Protein AF-A0A925A2A9-F1 (afdb_monomer)

Solvent-accessible surface area (backbone atoms only — not comparable to full-atom values): 4955 Å² total; per-residue (Å²): 132,53,73,66,56,53,53,50,52,50,52,53,53,51,48,73,32,84,88,24,45,63,61,54,52,41,52,50,45,62,49,67,77,48,62,85,90,45,54,71,58,48,52,52,51,53,49,52,49,54,51,52,51,51,52,54,48,49,34,45,74,70,64,76,47,90,72,66,61,72,60,50,65,55,44,51,63,51,51,41,56,62,64,68,106

Secondary structure (DSSP, 8-state):
--HHHHHHHHHHHHHHSGGGHHHHHHHHHHHHTS-GGGHHHHHHHHHHHHHHHHHHHHHHHTTSS---HHHHHHHHHHHHHHHT-

Mean predicted aligned error: 5.76 Å

pLDDT: mean 86.79, std 4.68, range [68.31, 95.06]

Structure (mmCIF, N/CA/C/O backbone):
data_AF-A0A925A2A9-F1
#
_entry.id   AF-A0A925A2A9-F1
#
loop_
_atom_site.group_PDB
_atom_site.id
_atom_site.type_symbol
_atom_site.label_atom_id
_atom_site.label_alt_id
_atom_site.label_comp_id
_atom_site.label_asym_id
_atom_site.label_entity_id
_atom_site.label_seq_id
_atom_site.pdbx_PDB_ins_code
_atom_site.Cartn_x
_atom_site.Cartn_y
_atom_site.Cartn_z
_atom_site.occupancy
_atom_site.B_iso_or_equiv
_atom_site.auth_seq_id
_atom_site.auth_comp_id
_atom_site.auth_asym_id
_atom_site.auth_atom_id
_atom_site.pdbx_PDB_model_num
ATOM 1 N N . MET A 1 1 ? 9.719 4.445 24.834 1.00 68.31 1 MET A N 1
ATOM 2 C CA . MET A 1 1 ? 9.403 4.466 23.393 1.00 68.31 1 MET A CA 1
ATOM 3 C C . MET A 1 1 ? 8.242 5.414 23.195 1.00 68.31 1 MET A C 1
ATOM 5 O O . MET A 1 1 ? 7.298 5.363 23.981 1.00 68.31 1 MET A O 1
ATOM 9 N N . GLY A 1 2 ? 8.345 6.327 22.233 1.00 91.19 2 GLY A N 1
ATOM 10 C CA . GLY A 1 2 ? 7.240 7.232 21.915 1.00 91.19 2 GLY A CA 1
ATOM 11 C C . GLY A 1 2 ? 6.079 6.468 21.275 1.00 91.19 2 GLY A C 1
ATOM 12 O O . GLY A 1 2 ? 6.287 5.447 20.628 1.00 91.19 2 GLY A O 1
ATOM 13 N N . GLN A 1 3 ? 4.851 6.964 21.411 1.00 88.62 3 GLN A N 1
ATOM 14 C CA . GLN A 1 3 ? 3.674 6.333 20.797 1.00 88.62 3 GLN A CA 1
ATOM 15 C C . GLN A 1 3 ? 3.807 6.252 19.263 1.00 88.62 3 GLN A C 1
ATOM 17 O O . GLN A 1 3 ? 3.449 5.247 18.659 1.00 88.62 3 GLN A O 1
ATOM 22 N N . PHE A 1 4 ? 4.423 7.268 18.650 1.00 90.44 4 PHE A N 1
ATOM 23 C CA . PHE A 1 4 ? 4.809 7.260 17.237 1.00 90.44 4 PHE A CA 1
ATOM 24 C C . PHE A 1 4 ? 5.778 6.120 16.890 1.00 90.44 4 PHE A C 1
ATOM 26 O O . PHE A 1 4 ? 5.564 5.405 15.920 1.00 90.44 4 PHE A O 1
ATOM 33 N N . GLU A 1 5 ? 6.821 5.932 17.698 1.00 92.12 5 GLU A N 1
ATOM 34 C CA . GLU A 1 5 ? 7.861 4.920 17.479 1.00 92.12 5 GLU A CA 1
ATOM 35 C C . GLU A 1 5 ? 7.288 3.497 17.530 1.00 92.12 5 GLU A C 1
ATOM 37 O O . GLU A 1 5 ? 7.634 2.658 16.701 1.00 92.12 5 GLU A O 1
ATOM 42 N N . LEU A 1 6 ? 6.347 3.256 18.449 1.00 92.38 6 LEU A N 1
ATOM 43 C CA . LEU A 1 6 ? 5.631 1.986 18.572 1.00 92.38 6 LEU A CA 1
ATOM 44 C C . LEU A 1 6 ? 4.807 1.696 17.306 1.00 92.38 6 LEU A C 1
ATOM 46 O O . LEU A 1 6 ? 4.962 0.640 16.694 1.00 92.38 6 LEU A O 1
ATOM 50 N N . TYR A 1 7 ? 3.966 2.640 16.872 1.00 88.19 7 TYR A N 1
ATOM 51 C CA . TYR A 1 7 ? 3.156 2.461 15.661 1.00 88.19 7 TYR A CA 1
ATOM 52 C C . TYR A 1 7 ? 4.002 2.358 14.391 1.00 88.19 7 TYR A C 1
ATOM 54 O O . TYR A 1 7 ? 3.663 1.592 13.492 1.00 88.19 7 TYR A O 1
ATOM 62 N N . PHE A 1 8 ? 5.121 3.079 14.330 1.00 89.38 8 PHE A N 1
ATOM 63 C CA . PHE A 1 8 ? 6.066 2.975 13.227 1.00 89.38 8 PHE A CA 1
ATOM 64 C C . PHE A 1 8 ? 6.675 1.568 13.145 1.00 89.38 8 PHE A C 1
ATOM 66 O O . PHE A 1 8 ? 6.652 0.957 12.079 1.00 89.38 8 PHE A O 1
ATOM 73 N N . GLN A 1 9 ? 7.141 1.009 14.269 1.00 91.00 9 GLN A N 1
ATOM 74 C CA . GLN A 1 9 ? 7.641 -0.371 14.311 1.00 91.00 9 GLN A CA 1
ATOM 75 C C . GLN A 1 9 ? 6.564 -1.401 13.962 1.00 91.00 9 GLN A C 1
ATOM 77 O O . GLN A 1 9 ? 6.843 -2.334 13.214 1.00 91.00 9 GLN A O 1
ATOM 82 N N . LEU A 1 10 ? 5.336 -1.230 14.458 1.00 88.06 10 LEU A N 1
ATOM 83 C CA . LEU A 1 10 ? 4.206 -2.088 14.086 1.00 88.06 10 LEU A CA 1
ATOM 84 C C . LEU A 1 10 ? 3.954 -2.068 12.577 1.00 88.06 10 LEU A C 1
ATOM 86 O O . LEU A 1 10 ? 3.799 -3.130 11.985 1.00 88.06 10 LEU A O 1
ATOM 90 N N . GLY A 1 11 ? 3.955 -0.887 11.954 1.00 84.75 11 GLY A N 1
ATOM 91 C CA . GLY A 1 11 ? 3.779 -0.755 10.508 1.00 84.75 11 GLY A CA 1
ATOM 92 C C . GLY A 1 11 ? 4.886 -1.448 9.714 1.00 84.75 11 GLY A C 1
ATOM 93 O O . GLY A 1 11 ? 4.600 -2.177 8.768 1.00 84.75 11 GLY A O 1
ATOM 94 N N . VAL A 1 12 ? 6.146 -1.287 10.134 1.00 86.38 12 VAL A N 1
ATOM 95 C CA . VAL A 1 12 ? 7.290 -1.980 9.519 1.00 86.38 12 VAL A CA 1
ATOM 96 C C . VAL A 1 12 ? 7.139 -3.498 9.638 1.00 86.38 12 VAL A C 1
ATOM 98 O O . VAL A 1 12 ? 7.266 -4.204 8.641 1.00 86.38 12 VAL A O 1
ATOM 101 N N . ASN A 1 13 ? 6.810 -3.999 10.829 1.00 86.44 13 ASN A N 1
ATOM 102 C CA . ASN A 1 13 ? 6.623 -5.431 11.057 1.00 86.44 13 ASN A CA 1
ATOM 103 C C . ASN A 1 13 ? 5.428 -5.992 10.276 1.00 86.44 13 ASN A C 1
ATOM 105 O O . ASN A 1 13 ? 5.503 -7.113 9.795 1.00 86.44 13 ASN A O 1
ATOM 109 N N . HIS A 1 14 ? 4.354 -5.218 10.113 1.00 81.69 14 HIS A N 1
ATOM 110 C CA . HIS A 1 14 ? 3.176 -5.620 9.345 1.00 81.69 14 HIS A CA 1
ATOM 111 C C . HIS A 1 14 ? 3.479 -5.795 7.850 1.00 81.69 14 HIS A C 1
ATOM 113 O O . HIS A 1 14 ? 2.998 -6.739 7.236 1.00 81.69 14 HIS A O 1
ATOM 119 N N . ILE A 1 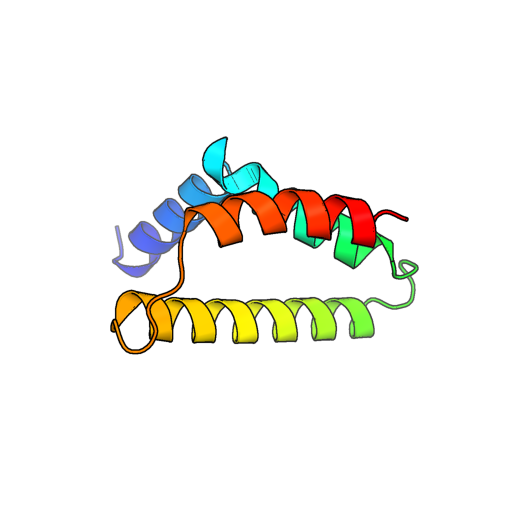15 ? 4.298 -4.912 7.272 1.00 81.19 15 ILE A N 1
ATOM 120 C CA . ILE A 1 15 ? 4.649 -4.956 5.844 1.00 81.19 15 ILE A CA 1
ATOM 121 C C . ILE A 1 15 ? 5.691 -6.047 5.549 1.00 81.19 15 ILE A C 1
ATOM 123 O O . ILE A 1 15 ? 5.640 -6.676 4.497 1.00 81.19 15 ILE A O 1
ATOM 127 N N . ILE A 1 16 ? 6.648 -6.261 6.458 1.00 82.19 16 ILE A N 1
ATOM 128 C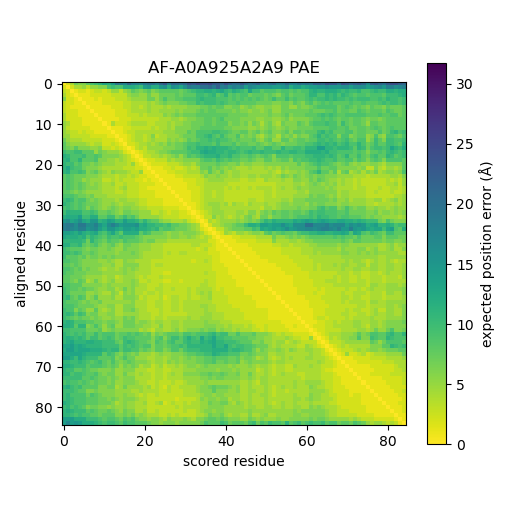 CA . ILE A 1 16 ? 7.731 -7.248 6.285 1.00 82.19 16 ILE A CA 1
ATOM 129 C C . ILE A 1 16 ? 7.268 -8.678 6.616 1.00 82.19 16 ILE A C 1
ATOM 131 O O . ILE A 1 16 ? 7.923 -9.643 6.218 1.00 82.19 16 ILE A O 1
ATOM 135 N N . ASP A 1 17 ? 6.148 -8.835 7.323 1.00 83.94 17 ASP A N 1
ATOM 136 C CA . ASP A 1 17 ? 5.556 -10.145 7.574 1.00 83.94 17 ASP A CA 1
ATOM 137 C C . ASP A 1 17 ? 5.130 -10.838 6.267 1.00 83.94 17 ASP A C 1
ATOM 139 O O . ASP A 1 17 ? 4.782 -10.202 5.271 1.00 83.94 17 ASP A O 1
ATOM 143 N N . MET A 1 18 ? 5.116 -12.171 6.274 1.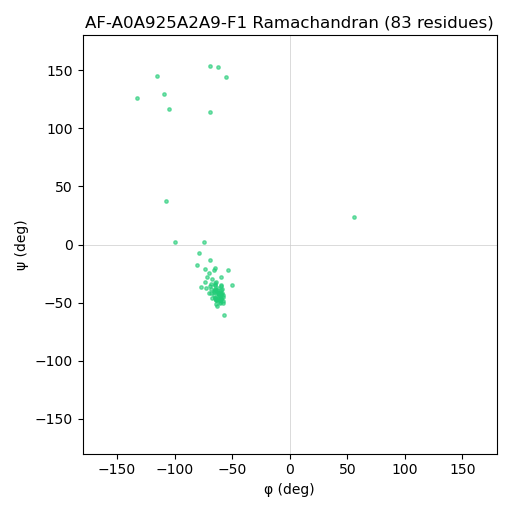00 75.56 18 MET A N 1
ATOM 144 C CA . MET A 1 18 ? 4.738 -12.983 5.111 1.00 75.56 18 MET A CA 1
ATOM 145 C C . MET A 1 18 ? 3.311 -12.688 4.633 1.00 75.56 18 MET A C 1
ATOM 147 O O . MET A 1 18 ? 3.017 -12.829 3.447 1.00 75.56 18 MET A O 1
ATOM 151 N N . SER A 1 19 ? 2.437 -12.253 5.545 1.00 75.25 19 SER A N 1
ATOM 152 C CA . SER A 1 19 ? 1.062 -11.851 5.245 1.00 75.25 19 SER A CA 1
ATOM 153 C C . SER A 1 19 ? 0.945 -10.500 4.523 1.00 75.25 19 SER A C 1
ATOM 155 O O . SER A 1 19 ? -0.069 -10.268 3.877 1.00 75.25 19 SER A O 1
ATOM 157 N N . GLY A 1 20 ? 1.964 -9.632 4.599 1.00 77.38 20 GLY A N 1
ATOM 158 C CA . GLY A 1 20 ? 1.997 -8.308 3.958 1.00 77.38 20 GLY A CA 1
ATOM 159 C C . GLY A 1 20 ? 2.786 -8.261 2.645 1.00 77.38 20 GLY A C 1
ATOM 160 O O . GLY A 1 20 ? 2.934 -7.198 2.033 1.00 77.38 20 GLY A O 1
ATOM 161 N N . PHE A 1 21 ? 3.318 -9.401 2.196 1.00 83.44 21 PHE A N 1
ATOM 162 C CA . PHE A 1 21 ? 4.189 -9.469 1.021 1.00 83.44 21 PHE A CA 1
ATOM 163 C C . PHE A 1 21 ? 3.452 -9.154 -0.293 1.00 83.44 21 PHE A C 1
ATOM 165 O O . PHE A 1 21 ? 4.030 -8.602 -1.231 1.00 83.44 21 PHE A O 1
ATOM 172 N N . ASP A 1 22 ? 2.157 -9.457 -0.348 1.00 81.94 22 ASP A N 1
ATOM 173 C CA . ASP A 1 22 ? 1.250 -9.117 -1.445 1.00 81.94 22 ASP A CA 1
ATOM 174 C C . ASP A 1 22 ? 1.162 -7.598 -1.691 1.00 81.94 22 ASP A C 1
ATOM 176 O O . ASP A 1 22 ? 1.191 -7.152 -2.841 1.00 81.94 22 ASP A O 1
ATOM 180 N N . HIS A 1 23 ? 1.163 -6.789 -0.628 1.00 82.19 23 HIS A N 1
ATOM 181 C CA . HIS A 1 23 ? 1.134 -5.329 -0.709 1.00 82.19 23 HIS A CA 1
ATOM 182 C C . HIS A 1 23 ? 2.414 -4.777 -1.342 1.00 82.19 23 HIS A C 1
ATOM 184 O O . HIS A 1 23 ? 2.354 -3.902 -2.210 1.00 82.19 23 HIS A O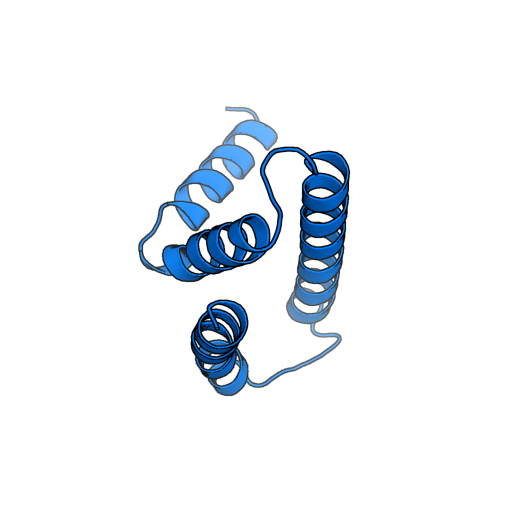 1
ATOM 190 N N . ILE A 1 24 ? 3.579 -5.305 -0.946 1.00 84.12 24 ILE A N 1
ATOM 191 C CA . ILE A 1 24 ? 4.867 -4.902 -1.527 1.00 84.12 24 ILE A CA 1
ATOM 192 C C . ILE A 1 24 ? 4.907 -5.275 -3.010 1.00 84.12 24 ILE A C 1
ATOM 194 O O . ILE A 1 24 ? 5.265 -4.439 -3.842 1.00 84.12 24 ILE A O 1
ATOM 198 N N . LEU A 1 25 ? 4.512 -6.505 -3.352 1.00 85.50 25 LEU A N 1
ATOM 199 C CA . LEU A 1 25 ? 4.490 -6.975 -4.737 1.00 85.50 25 LEU A CA 1
ATOM 200 C C . LEU A 1 25 ? 3.602 -6.098 -5.620 1.00 85.50 25 LEU A C 1
ATOM 202 O O . LEU A 1 25 ? 4.021 -5.715 -6.712 1.00 85.50 25 LEU A O 1
ATOM 206 N N . PHE A 1 26 ? 2.420 -5.715 -5.136 1.00 85.88 2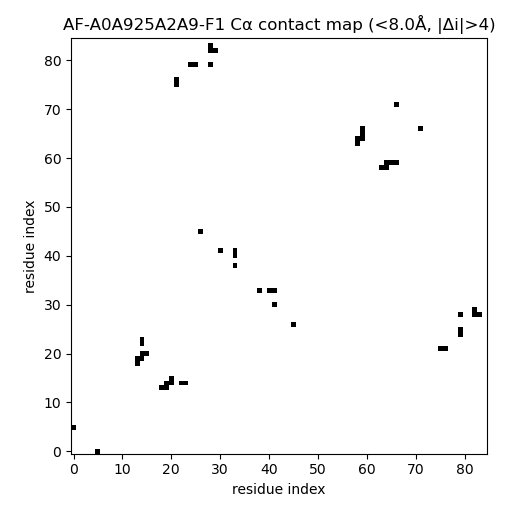6 PHE A N 1
ATOM 207 C CA . PHE A 1 26 ? 1.525 -4.824 -5.868 1.00 85.88 26 PHE A CA 1
ATOM 208 C C . PHE A 1 26 ? 2.169 -3.462 -6.165 1.00 85.88 26 PHE A C 1
ATOM 210 O O . PHE A 1 26 ? 2.145 -3.001 -7.307 1.00 85.88 26 PHE A O 1
ATOM 217 N N . VAL A 1 27 ? 2.806 -2.834 -5.169 1.00 84.81 27 VAL A N 1
ATOM 218 C CA . VAL A 1 27 ? 3.486 -1.540 -5.353 1.00 84.81 27 VAL A CA 1
ATOM 219 C C . VAL A 1 27 ? 4.675 -1.664 -6.307 1.00 84.81 27 VAL A C 1
ATOM 221 O O . VAL A 1 27 ? 4.880 -0.778 -7.137 1.00 84.81 27 VAL A O 1
ATOM 224 N N . VAL A 1 28 ? 5.439 -2.756 -6.237 1.00 87.50 28 VAL A N 1
ATOM 225 C CA . VAL A 1 28 ? 6.571 -3.005 -7.143 1.00 87.50 28 VAL A CA 1
ATOM 226 C C . VAL A 1 28 ? 6.093 -3.149 -8.586 1.00 87.50 28 VAL A C 1
ATOM 228 O O . VAL 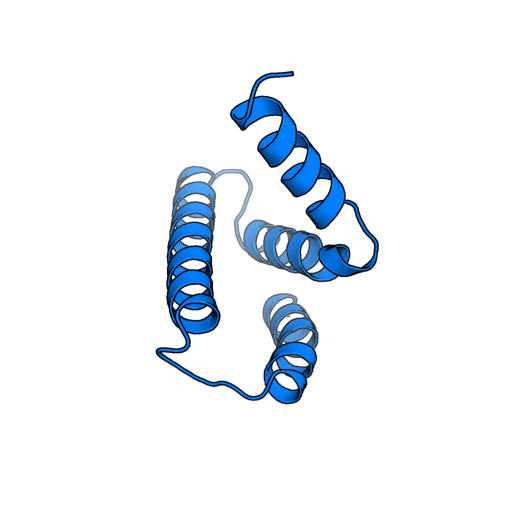A 1 28 ? 6.635 -2.480 -9.468 1.00 87.50 28 VAL A O 1
ATOM 231 N N . VAL A 1 29 ? 5.058 -3.959 -8.828 1.00 87.31 29 VAL A N 1
ATOM 232 C CA . VAL A 1 29 ? 4.474 -4.134 -10.167 1.00 87.31 29 VAL A CA 1
ATOM 233 C C . VAL A 1 29 ? 3.945 -2.799 -10.694 1.00 87.31 29 VAL A C 1
ATOM 235 O O . VAL A 1 29 ? 4.305 -2.400 -11.798 1.00 87.31 29 VAL A O 1
ATOM 238 N N . LEU A 1 30 ? 3.204 -2.041 -9.880 1.00 84.38 30 LEU A N 1
ATOM 239 C CA . LEU A 1 30 ? 2.723 -0.705 -10.245 1.00 84.38 30 LEU A CA 1
ATOM 240 C C . LEU A 1 30 ? 3.849 0.278 -10.593 1.00 84.38 30 LEU A C 1
ATOM 242 O O . LEU A 1 30 ? 3.730 1.047 -11.548 1.00 84.38 30 LEU A O 1
ATOM 246 N N . CYS A 1 31 ? 4.946 0.275 -9.833 1.00 84.56 31 CYS A N 1
ATOM 247 C CA . CYS A 1 31 ? 6.100 1.123 -10.127 1.00 84.56 31 CYS A CA 1
ATOM 248 C C . CYS A 1 31 ? 6.812 0.691 -11.415 1.00 84.56 31 CYS A C 1
ATOM 250 O O . CYS A 1 31 ? 7.297 1.548 -12.153 1.00 84.56 31 CYS A O 1
ATOM 252 N N . SER A 1 32 ? 6.841 -0.614 -11.709 1.00 85.44 32 SER A N 1
ATOM 253 C CA . SER A 1 32 ? 7.486 -1.178 -12.899 1.00 85.44 32 SER A CA 1
ATOM 254 C C . SER A 1 32 ? 6.832 -0.744 -14.217 1.00 85.44 32 SER A C 1
ATOM 256 O O . SER A 1 32 ? 7.491 -0.802 -15.255 1.00 85.44 32 SER A O 1
ATOM 258 N N . LEU A 1 33 ? 5.575 -0.278 -14.204 1.00 83.75 33 LEU A N 1
ATOM 259 C CA . LEU A 1 33 ? 4.893 0.243 -15.399 1.00 83.75 33 LEU A CA 1
ATOM 260 C C . LEU A 1 33 ? 5.526 1.534 -15.938 1.00 83.75 33 LEU A C 1
ATOM 262 O O . LEU A 1 33 ? 5.323 1.891 -17.100 1.00 83.75 33 LEU A O 1
ATOM 266 N N . TYR A 1 34 ? 6.264 2.268 -15.103 1.00 84.19 34 TYR A N 1
ATOM 267 C CA . TYR A 1 34 ? 6.829 3.559 -15.473 1.00 84.19 34 TYR A CA 1
ATOM 268 C C . TYR A 1 34 ? 8.353 3.472 -15.626 1.00 84.19 34 TYR A C 1
ATOM 270 O O . TYR A 1 34 ? 9.044 3.045 -14.703 1.00 84.19 34 TYR A O 1
ATOM 278 N N . PRO A 1 35 ? 8.920 3.961 -16.746 1.00 81.81 35 PRO A N 1
ATOM 279 C CA . PRO A 1 35 ? 10.362 4.134 -16.875 1.00 81.81 35 PRO A CA 1
ATOM 280 C C . PRO A 1 35 ? 10.918 5.003 -15.741 1.00 81.81 35 PRO A C 1
ATOM 282 O O . PRO A 1 35 ? 10.297 6.001 -15.366 1.00 81.81 35 PRO A O 1
ATOM 285 N N . ALA A 1 36 ? 12.130 4.698 -15.264 1.00 74.38 36 ALA A N 1
ATOM 286 C CA . ALA A 1 36 ? 12.781 5.403 -14.150 1.00 74.38 36 ALA A CA 1
ATOM 287 C C . ALA A 1 36 ? 12.878 6.939 -14.333 1.00 74.38 36 ALA A C 1
ATOM 289 O O . ALA A 1 36 ? 12.951 7.688 -13.359 1.00 74.38 36 ALA A O 1
ATOM 290 N N . GLY A 1 37 ? 12.803 7.439 -15.573 1.00 77.94 37 GLY A N 1
ATOM 291 C CA . GLY A 1 37 ? 12.742 8.874 -15.883 1.00 77.94 37 GLY A CA 1
ATOM 292 C C . GLY A 1 37 ? 11.438 9.582 -15.474 1.00 77.94 37 GLY A C 1
ATOM 293 O O . GLY A 1 37 ? 11.398 10.810 -15.444 1.00 77.94 37 GLY A O 1
ATOM 294 N N . HIS A 1 38 ? 10.376 8.847 -15.125 1.00 84.12 38 HIS A N 1
ATOM 295 C CA . HIS A 1 38 ? 9.051 9.383 -14.786 1.00 84.12 38 HIS A CA 1
ATOM 296 C C . HIS A 1 38 ? 8.708 9.310 -13.287 1.00 84.12 38 HIS A C 1
ATOM 298 O O . HIS A 1 38 ? 7.550 9.140 -12.908 1.00 84.12 38 HIS A O 1
ATOM 304 N N . TRP A 1 39 ? 9.693 9.528 -12.418 1.00 85.06 39 TRP A N 1
ATOM 305 C CA . TRP A 1 39 ? 9.563 9.531 -10.951 1.00 85.06 39 TRP A CA 1
ATOM 306 C C . TRP A 1 39 ? 8.413 10.396 -10.404 1.00 85.06 39 TRP A C 1
ATOM 308 O O . TRP A 1 39 ? 7.751 9.996 -9.449 1.00 85.06 39 TRP A O 1
ATOM 318 N N . LYS A 1 40 ? 8.090 11.539 -11.031 1.00 89.06 40 LYS A N 1
ATOM 319 C CA . LYS A 1 40 ? 6.921 12.356 -10.635 1.00 89.06 40 LYS A CA 1
ATOM 320 C C . LYS A 1 40 ? 5.589 11.613 -10.797 1.00 89.06 40 LYS A C 1
ATOM 322 O O . LYS A 1 40 ? 4.702 11.776 -9.966 1.00 89.06 40 LYS A O 1
ATOM 327 N N . LYS A 1 41 ? 5.446 10.804 -11.855 1.00 86.75 41 LYS A N 1
ATOM 328 C CA . LYS A 1 41 ? 4.236 10.000 -12.093 1.00 86.75 41 LYS A CA 1
ATOM 329 C C . LYS A 1 41 ? 4.128 8.875 -11.068 1.00 86.75 41 LYS A C 1
ATOM 331 O O . LYS A 1 41 ? 3.051 8.673 -10.524 1.00 86.75 41 LYS A O 1
ATOM 336 N N . ILE A 1 42 ? 5.249 8.223 -10.753 1.00 87.81 42 ILE A N 1
ATOM 337 C CA . ILE A 1 42 ? 5.318 7.187 -9.713 1.00 87.81 42 ILE A CA 1
ATOM 338 C C . ILE A 1 42 ? 4.917 7.769 -8.353 1.00 87.81 42 ILE A C 1
ATOM 340 O O . ILE A 1 42 ? 4.060 7.209 -7.682 1.00 87.81 42 ILE A O 1
ATOM 344 N N . LEU A 1 43 ? 5.457 8.931 -7.965 1.00 88.50 43 LEU A N 1
ATOM 345 C CA . LEU A 1 43 ? 5.086 9.583 -6.703 1.00 88.50 43 LEU A CA 1
ATOM 346 C C . LEU A 1 43 ? 3.594 9.918 -6.635 1.00 88.50 43 LEU A C 1
ATOM 348 O O . LEU A 1 43 ? 2.963 9.687 -5.605 1.00 88.50 43 LEU A O 1
ATOM 352 N N . PHE A 1 44 ? 3.021 10.433 -7.724 1.00 90.94 44 PHE A N 1
ATOM 353 C CA . PHE A 1 44 ? 1.587 10.703 -7.786 1.00 90.94 44 PHE A CA 1
ATOM 354 C C . PHE A 1 44 ? 0.764 9.417 -7.632 1.00 90.94 44 PHE A C 1
ATOM 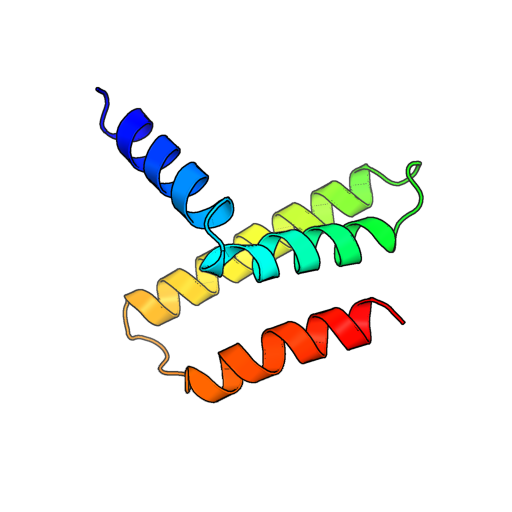356 O O . PHE A 1 44 ? -0.176 9.388 -6.842 1.00 90.94 44 PHE A O 1
ATOM 363 N N . LEU A 1 45 ? 1.158 8.344 -8.324 1.00 88.94 45 LEU A N 1
ATOM 364 C CA . LEU A 1 45 ? 0.512 7.035 -8.255 1.00 88.94 45 LEU A CA 1
ATOM 365 C C . LEU A 1 45 ? 0.549 6.455 -6.833 1.00 88.94 45 LEU A C 1
ATOM 367 O O . LEU A 1 45 ? -0.490 6.080 -6.299 1.00 88.94 45 LEU A O 1
ATOM 371 N N . VAL A 1 46 ? 1.726 6.442 -6.199 1.00 88.81 46 VAL A N 1
ATOM 372 C CA . VAL A 1 46 ? 1.907 5.947 -4.824 1.00 88.81 46 VAL A CA 1
ATOM 373 C C . VAL A 1 46 ? 1.090 6.782 -3.840 1.00 88.81 46 VAL A C 1
ATOM 375 O O . VAL A 1 46 ? 0.437 6.231 -2.961 1.00 88.81 46 VAL A O 1
ATOM 378 N N . THR A 1 47 ? 1.060 8.106 -4.005 1.00 90.94 47 THR A N 1
ATOM 379 C CA . THR A 1 47 ? 0.261 8.988 -3.139 1.00 90.94 47 THR A CA 1
ATOM 380 C C . THR A 1 47 ? -1.234 8.714 -3.297 1.00 90.94 47 THR A C 1
ATOM 382 O O . THR A 1 47 ? -1.942 8.575 -2.301 1.00 90.94 47 THR A O 1
ATOM 385 N N . ALA A 1 48 ? -1.717 8.594 -4.536 1.00 92.00 48 ALA A N 1
ATOM 386 C CA . ALA A 1 48 ? -3.112 8.273 -4.817 1.00 92.00 48 ALA A CA 1
ATOM 387 C C . ALA A 1 48 ? -3.502 6.897 -4.251 1.00 92.00 48 ALA A C 1
ATOM 389 O O . ALA A 1 48 ? -4.566 6.773 -3.644 1.00 92.00 48 ALA A O 1
ATOM 390 N N . PHE A 1 49 ? -2.624 5.896 -4.378 1.00 89.69 49 PHE A N 1
ATOM 391 C CA . PHE A 1 49 ? -2.808 4.572 -3.783 1.00 89.69 49 PHE A CA 1
ATOM 392 C C . PHE A 1 49 ? -2.902 4.641 -2.255 1.00 89.69 49 PHE A C 1
ATOM 394 O O . PHE A 1 49 ? -3.869 4.145 -1.684 1.00 89.69 49 PHE A O 1
ATOM 401 N N . THR A 1 50 ? -1.961 5.318 -1.592 1.00 90.25 50 THR A N 1
ATOM 402 C CA . THR A 1 50 ? -1.955 5.474 -0.130 1.00 90.25 50 THR A CA 1
ATOM 403 C C . THR A 1 50 ? -3.219 6.165 0.375 1.00 90.25 50 THR A C 1
ATOM 405 O O . THR A 1 50 ? -3.806 5.725 1.365 1.00 90.25 50 THR A O 1
ATOM 408 N N . ILE A 1 51 ? -3.671 7.224 -0.306 1.00 95.06 51 ILE A N 1
ATOM 409 C CA . ILE A 1 51 ? -4.911 7.928 0.047 1.00 95.06 51 ILE A CA 1
ATOM 410 C C . ILE A 1 51 ? -6.114 6.999 -0.131 1.00 95.06 51 ILE A C 1
ATOM 412 O O . ILE A 1 51 ? -6.897 6.845 0.803 1.00 95.06 51 ILE A O 1
ATOM 416 N N . GLY A 1 52 ? -6.251 6.357 -1.296 1.00 92.62 52 GLY A N 1
ATOM 417 C CA . GLY A 1 52 ? -7.358 5.442 -1.575 1.00 92.62 52 GLY A CA 1
ATOM 418 C C . GLY A 1 52 ? -7.427 4.297 -0.566 1.00 92.62 52 GLY A C 1
ATOM 419 O O . GLY A 1 52 ? -8.476 4.067 0.032 1.00 92.62 52 GLY A O 1
ATOM 420 N N . HIS A 1 53 ? -6.290 3.650 -0.305 1.00 88.56 53 HIS A N 1
ATOM 421 C CA . HIS A 1 53 ? -6.177 2.561 0.658 1.00 88.56 53 HIS A CA 1
ATOM 422 C C . HIS A 1 53 ? -6.563 3.015 2.072 1.00 88.56 53 HIS A C 1
ATOM 424 O O . HIS A 1 53 ? -7.414 2.392 2.708 1.00 88.56 53 HIS A O 1
ATOM 430 N N . SER A 1 54 ? -6.032 4.155 2.530 1.00 91.44 54 SER A N 1
ATOM 431 C CA . SER A 1 54 ? -6.349 4.717 3.851 1.00 91.44 54 SER A CA 1
ATOM 432 C C . SER A 1 54 ? -7.837 5.035 3.999 1.00 91.44 54 SER A C 1
ATOM 434 O O . SER A 1 54 ? -8.432 4.748 5.035 1.00 91.44 54 SER A O 1
ATOM 436 N N . VAL A 1 55 ? -8.461 5.589 2.955 1.00 94.81 55 VAL A N 1
ATOM 437 C CA . VAL A 1 55 ? -9.901 5.882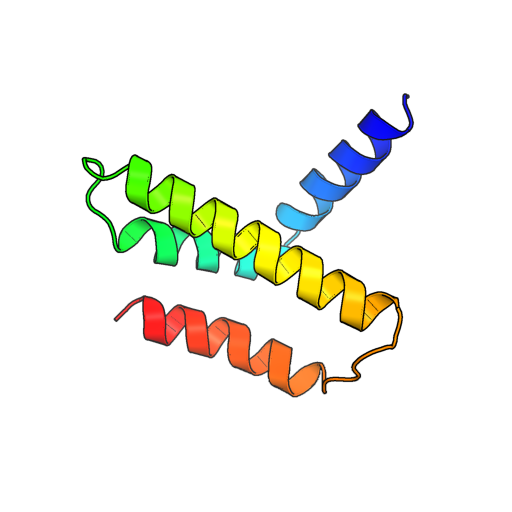 2.940 1.00 94.81 55 VAL A CA 1
ATOM 438 C C . VAL A 1 55 ? -10.721 4.593 3.008 1.00 94.81 55 VAL A C 1
ATOM 440 O O . VAL A 1 55 ? -11.645 4.499 3.814 1.00 94.81 55 VAL A O 1
ATOM 443 N N . THR A 1 56 ? -10.375 3.571 2.219 1.00 90.94 56 THR A N 1
ATOM 444 C CA . THR A 1 56 ? -11.079 2.279 2.270 1.00 90.94 56 THR A CA 1
ATOM 445 C C . THR A 1 56 ? -10.909 1.569 3.612 1.00 90.94 56 THR A C 1
ATOM 447 O O . THR A 1 56 ? -11.881 1.029 4.139 1.00 90.94 56 THR A O 1
ATOM 450 N N . LEU A 1 57 ? -9.717 1.639 4.216 1.00 88.44 57 LEU A N 1
ATOM 451 C CA . LEU A 1 57 ? -9.446 1.094 5.543 1.00 88.44 57 LEU A CA 1
ATOM 452 C C . LEU A 1 57 ? -10.238 1.845 6.619 1.00 88.44 57 LEU A C 1
ATOM 454 O O . LEU A 1 57 ? -10.815 1.218 7.505 1.00 88.44 57 LEU A O 1
ATOM 458 N N . ALA A 1 58 ? -10.333 3.174 6.525 1.00 92.56 58 ALA A N 1
ATOM 459 C CA . ALA A 1 58 ? -11.167 3.971 7.420 1.00 92.56 58 ALA A CA 1
ATOM 460 C C . ALA A 1 58 ? -12.643 3.554 7.318 1.00 92.56 58 ALA A C 1
ATOM 462 O O . ALA A 1 58 ? -13.284 3.310 8.336 1.00 92.56 58 ALA A O 1
ATOM 463 N N . PHE A 1 59 ? -13.181 3.385 6.106 1.00 93.31 59 PHE A N 1
ATOM 464 C CA . PHE A 1 59 ? -14.560 2.917 5.935 1.00 93.31 59 PHE A CA 1
ATOM 465 C C . PHE A 1 59 ? -14.794 1.503 6.479 1.00 93.31 59 PHE A C 1
ATOM 467 O O . PHE A 1 59 ? -15.825 1.264 7.114 1.00 93.31 59 PHE A O 1
ATOM 474 N N . ALA A 1 60 ? -13.851 0.584 6.259 1.00 89.38 60 ALA A N 1
ATOM 475 C CA . ALA A 1 60 ? -13.941 -0.787 6.748 1.00 89.38 60 ALA A CA 1
ATOM 476 C C . ALA A 1 60 ? -13.857 -0.856 8.284 1.00 89.38 60 ALA A C 1
ATOM 478 O O . ALA A 1 60 ? -14.683 -1.504 8.925 1.00 89.38 60 ALA A O 1
ATOM 479 N N . THR A 1 61 ? -12.907 -0.139 8.891 1.00 88.81 61 THR A N 1
ATOM 480 C CA . THR A 1 61 ? -12.700 -0.117 10.353 1.00 88.81 61 THR A CA 1
ATOM 481 C C . THR A 1 61 ? -13.844 0.573 11.093 1.00 88.81 61 THR A C 1
ATOM 483 O O . THR A 1 61 ? -14.298 0.078 12.125 1.00 88.81 61 THR A O 1
ATOM 486 N N . LEU A 1 62 ? -14.388 1.657 10.532 1.00 93.38 62 LEU A N 1
ATOM 487 C CA . LEU A 1 62 ? -15.571 2.342 11.060 1.00 93.38 62 LEU A CA 1
ATOM 488 C C . LEU A 1 62 ? -16.881 1.578 10.798 1.00 93.38 62 LEU A C 1
ATOM 490 O O . LEU A 1 62 ? -17.948 2.061 11.171 1.00 93.38 62 LEU A O 1
ATOM 494 N N . ASN A 1 63 ? -16.826 0.392 10.173 1.00 87.12 63 ASN A N 1
ATOM 495 C CA . ASN A 1 63 ? -17.991 -0.426 9.814 1.00 87.12 63 ASN A CA 1
ATOM 496 C C . ASN A 1 63 ? -19.036 0.309 8.949 1.00 87.12 63 ASN A C 1
ATOM 498 O O . ASN A 1 63 ? -20.202 -0.087 8.908 1.00 87.12 63 ASN A O 1
ATOM 502 N N . LEU A 1 64 ? -18.623 1.355 8.228 1.00 90.62 64 LEU A N 1
ATOM 503 C CA . LEU A 1 64 ? -19.496 2.117 7.332 1.00 90.62 64 LEU A CA 1
ATOM 504 C C . LEU A 1 64 ? -19.804 1.331 6.053 1.00 90.62 64 LEU A C 1
ATOM 506 O O . LEU A 1 64 ? -20.892 1.452 5.496 1.00 90.62 64 LEU A O 1
ATOM 510 N N . ILE A 1 65 ? -18.853 0.508 5.601 1.00 87.75 65 ILE A N 1
ATOM 511 C CA . ILE A 1 65 ? -18.991 -0.353 4.425 1.00 87.75 65 ILE A CA 1
ATOM 512 C C . ILE A 1 65 ? -18.500 -1.752 4.797 1.00 87.75 65 ILE A C 1
ATOM 514 O O . ILE A 1 65 ? -17.373 -1.917 5.259 1.00 87.75 65 ILE A O 1
ATOM 518 N N . LYS A 1 66 ? -19.343 -2.769 4.580 1.00 85.44 66 LYS A N 1
ATOM 519 C CA . LYS A 1 66 ? -18.988 -4.180 4.778 1.00 85.44 66 LYS A CA 1
ATOM 520 C C . LYS A 1 66 ? -18.774 -4.843 3.427 1.00 85.44 66 LYS A C 1
ATOM 522 O O . LYS A 1 66 ? -19.704 -4.953 2.634 1.00 85.44 66 LYS A O 1
ATOM 527 N N . VAL A 1 67 ? -17.549 -5.291 3.188 1.00 84.38 67 VAL A N 1
ATOM 528 C CA . VAL A 1 67 ? -17.152 -6.009 1.974 1.00 84.38 67 VAL A CA 1
ATOM 529 C C . VAL A 1 67 ? -16.751 -7.428 2.365 1.00 84.38 67 VAL A C 1
ATOM 531 O O . VAL A 1 67 ? -16.219 -7.651 3.451 1.00 84.38 67 VAL A O 1
ATOM 534 N N . ASN A 1 68 ? -17.038 -8.403 1.503 1.00 89.62 68 ASN A N 1
ATOM 535 C CA . ASN A 1 68 ? -16.642 -9.789 1.733 1.00 89.62 68 ASN A CA 1
ATOM 536 C C . ASN A 1 68 ? -15.112 -9.923 1.623 1.00 89.62 68 ASN A C 1
ATOM 538 O O . ASN A 1 68 ? -14.559 -9.748 0.537 1.00 89.62 68 ASN A O 1
ATOM 542 N N . ALA A 1 69 ? -14.452 -10.250 2.736 1.00 86.69 69 ALA A N 1
ATOM 543 C CA . ALA A 1 69 ? -12.998 -10.374 2.812 1.00 86.69 69 ALA A CA 1
ATOM 544 C C . ALA A 1 69 ? -12.439 -11.434 1.850 1.00 86.69 69 ALA A C 1
ATOM 546 O O . ALA A 1 69 ? -11.448 -11.170 1.181 1.00 86.69 69 ALA A O 1
ATOM 547 N N . SER A 1 70 ? -13.119 -12.574 1.677 1.00 89.44 70 SER A N 1
ATOM 548 C CA . SER A 1 70 ? -12.663 -13.630 0.762 1.00 89.44 70 SER A CA 1
ATOM 549 C C . SER A 1 70 ? -12.652 -13.184 -0.700 1.00 89.44 70 SER A C 1
ATOM 551 O O . SER A 1 70 ? -11.799 -13.617 -1.468 1.00 89.44 70 SER A O 1
ATOM 553 N N . LEU A 1 71 ? -13.577 -12.299 -1.099 1.00 91.25 71 LEU A N 1
ATOM 554 C CA . LEU A 1 71 ? -13.525 -11.705 -2.438 1.00 91.25 71 LEU A CA 1
ATOM 555 C C . LEU A 1 71 ? -12.324 -10.767 -2.573 1.00 91.25 71 LEU A C 1
ATOM 557 O O . LEU A 1 71 ? -11.651 -10.796 -3.596 1.00 91.25 71 LEU A O 1
ATOM 561 N N . VAL A 1 72 ? -12.037 -9.959 -1.551 1.00 88.50 72 VAL A N 1
ATOM 562 C CA . VAL A 1 72 ? -10.890 -9.038 -1.564 1.00 88.50 72 VAL A CA 1
ATOM 563 C C . VAL A 1 72 ? -9.572 -9.813 -1.631 1.00 88.50 72 VAL A C 1
ATOM 565 O O . VAL A 1 72 ? -8.755 -9.527 -2.501 1.00 88.50 72 VAL A O 1
ATOM 568 N N . GLU A 1 73 ? -9.403 -10.840 -0.797 1.00 86.38 73 GLU A N 1
ATOM 569 C CA . GLU A 1 73 ? -8.212 -11.701 -0.780 1.00 86.38 73 GLU A CA 1
ATOM 570 C C . GLU A 1 73 ? -7.974 -12.407 -2.118 1.00 86.38 73 GLU A C 1
ATOM 572 O O . GLU A 1 73 ? -6.832 -12.563 -2.536 1.00 86.38 73 GLU A O 1
ATOM 577 N N . PHE A 1 74 ? -9.036 -12.793 -2.831 1.00 90.25 74 PHE A N 1
ATOM 578 C CA . PHE A 1 74 ? -8.913 -13.360 -4.174 1.00 90.25 74 PHE A CA 1
ATOM 579 C C . PHE A 1 74 ? -8.538 -12.308 -5.233 1.00 90.25 74 PHE A C 1
ATOM 581 O O . PHE A 1 74 ? -7.767 -12.582 -6.155 1.00 90.25 74 PHE A O 1
ATOM 588 N N . LEU A 1 75 ? -9.078 -11.092 -5.116 1.00 89.88 75 LEU A N 1
ATOM 589 C CA . LEU A 1 75 ? -8.846 -10.014 -6.078 1.00 89.88 75 LEU A CA 1
ATOM 590 C C . LEU A 1 75 ? -7.428 -9.433 -6.001 1.00 89.88 75 LEU A C 1
ATOM 592 O O . LEU A 1 75 ? -6.925 -8.964 -7.020 1.00 89.88 75 LEU A O 1
ATOM 596 N N . ILE A 1 76 ? -6.762 -9.475 -4.845 1.00 87.88 76 ILE A N 1
ATOM 597 C CA . ILE A 1 76 ? -5.379 -8.988 -4.698 1.00 87.88 76 ILE A CA 1
ATOM 598 C C . ILE A 1 76 ? -4.407 -9.701 -5.6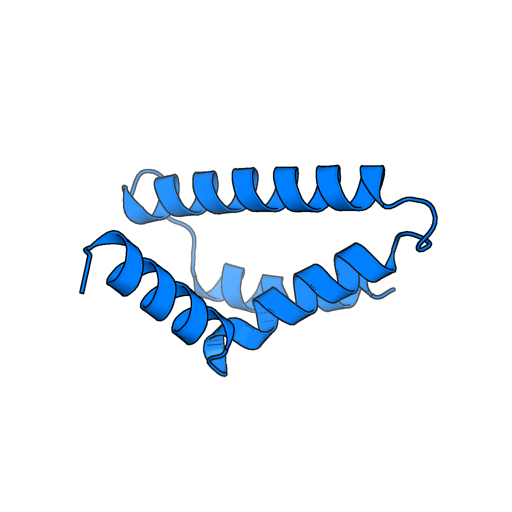65 1.00 87.88 76 ILE A C 1
ATOM 600 O O . ILE A 1 76 ? -3.853 -9.029 -6.537 1.00 87.88 76 ILE A O 1
ATOM 604 N N . PRO A 1 77 ? -4.215 -11.035 -5.627 1.00 87.62 77 PRO A N 1
ATOM 605 C CA . PRO A 1 77 ? -3.302 -11.711 -6.548 1.00 87.62 77 PRO A CA 1
ATOM 606 C C . PRO A 1 77 ? -3.762 -11.614 -8.009 1.00 87.62 77 PRO A C 1
ATOM 608 O O . PRO A 1 77 ? -2.924 -11.497 -8.903 1.00 87.62 77 PRO A O 1
ATOM 611 N N . LEU A 1 78 ? -5.077 -11.600 -8.269 1.00 89.62 78 LEU A N 1
ATOM 612 C CA . LEU A 1 78 ? -5.617 -11.414 -9.618 1.00 89.62 78 LEU A CA 1
ATOM 613 C C . LEU A 1 78 ? -5.232 -10.048 -10.202 1.00 89.62 78 LEU A C 1
ATOM 615 O O . LEU A 1 78 ? -4.782 -9.968 -11.343 1.00 89.62 78 LEU A O 1
ATOM 619 N N . THR A 1 79 ? -5.390 -8.972 -9.431 1.00 88.25 79 THR A N 1
ATOM 620 C CA . THR A 1 79 ? -5.054 -7.615 -9.882 1.00 88.25 79 THR A CA 1
ATOM 621 C C . THR A 1 79 ? -3.550 -7.426 -10.033 1.00 88.25 79 THR A C 1
ATOM 623 O O . THR A 1 79 ? -3.134 -6.791 -10.999 1.00 88.25 79 THR A O 1
ATOM 626 N N . ILE A 1 80 ? -2.727 -8.034 -9.171 1.00 86.75 80 ILE A N 1
ATOM 627 C CA . ILE A 1 80 ? -1.267 -8.079 -9.355 1.00 86.75 80 ILE A CA 1
ATOM 628 C C . ILE A 1 80 ? -0.921 -8.746 -10.693 1.00 86.75 80 ILE A C 1
ATOM 630 O O . ILE A 1 80 ? -0.181 -8.168 -11.486 1.00 86.75 80 ILE A O 1
ATOM 634 N N . ALA A 1 81 ? -1.486 -9.926 -10.972 1.00 87.56 81 ALA A N 1
ATOM 635 C CA . ALA A 1 81 ? -1.219 -10.668 -12.202 1.00 87.56 81 ALA A CA 1
ATOM 636 C C . ALA A 1 81 ? -1.646 -9.895 -13.458 1.00 87.56 81 ALA A C 1
ATOM 638 O O . ALA A 1 81 ? -0.888 -9.830 -14.417 1.00 87.56 81 ALA A O 1
ATOM 639 N N . VAL A 1 82 ? -2.828 -9.270 -13.440 1.00 87.94 82 VAL A N 1
ATOM 640 C CA . VAL A 1 82 ? -3.313 -8.438 -14.554 1.00 87.94 82 VAL A CA 1
ATOM 641 C C . VAL A 1 82 ? -2.439 -7.202 -14.752 1.00 87.94 82 VAL A C 1
ATOM 643 O O . VAL A 1 82 ? -2.168 -6.836 -15.887 1.00 87.94 82 VAL A O 1
ATOM 646 N N . THR A 1 83 ? -1.979 -6.568 -13.672 1.00 85.38 83 THR A N 1
ATOM 647 C CA . THR A 1 83 ? -1.116 -5.377 -13.762 1.00 85.38 83 THR A CA 1
ATOM 648 C C . THR A 1 83 ? 0.281 -5.726 -14.285 1.00 85.38 83 THR A C 1
ATOM 650 O O . THR A 1 83 ? 0.956 -4.869 -14.842 1.00 85.38 83 THR A O 1
ATOM 653 N N . ALA A 1 84 ? 0.727 -6.972 -14.114 1.00 82.12 84 ALA A N 1
ATOM 654 C CA . ALA A 1 84 ? 2.033 -7.433 -14.575 1.00 82.12 84 ALA A CA 1
ATOM 655 C C . ALA A 1 84 ? 2.101 -7.757 -16.085 1.00 82.12 84 ALA A C 1
ATOM 657 O O . ALA A 1 84 ? 3.194 -8.049 -16.572 1.00 82.12 84 ALA A O 1
ATOM 658 N N . ILE A 1 85 ? 0.969 -7.737 -16.803 1.00 81.06 85 ILE A N 1
ATOM 659 C CA . ILE A 1 85 ? 0.852 -8.009 -18.251 1.00 81.06 85 ILE A CA 1
ATOM 660 C C . ILE A 1 85 ? 0.777 -6.689 -19.020 1.00 81.06 85 ILE A C 1
ATOM 662 O O . ILE A 1 85 ? 1.491 -6.578 -20.042 1.00 81.06 85 ILE A O 1
#

Radius of gyration: 14.94 Å; Cα contacts (8 Å, |Δi|>4): 27; chains: 1; bounding box: 32×26×42 Å

Foldseek 3Di:
DDPVVVVVVVVVCCCPDPVNVLVVLQLVLVLVVDDPVPVVVSVVVVVVVVVVVVVVVVCVVVVVDDDDVVVVVVVSVVVSVVSND

Sequence (85 aa):
MGQFELYFQLGVNHIIDMSGFDHILFVVVLCSLYPAGHWKKILFLVTAFTIGHSVTLAFATLNLIKVNASLVEFLIPLTIAVTAI